Protein AF-A0A8X7XNT3-F1 (afdb_monomer)

Mean predicted aligned error: 9.28 Å

Sequence (161 aa):
MAMAFVAVVLSTADLFRMDLKKTLRLLCQMAMAKHIRALKSIVDDNDESYAVQKAFAQLTEEFFRENTLLLLLNACLLKLTLEVQRDATQVVANLRRQKVQLRLIASEYLQKNTDDLDLLVVGCGNIGMANHYGEMMTACLRHQSAARYVLDLTSTSEEVL

Radius of gyration: 20.7 Å; Cα contacts (8 Å, |Δi|>4): 116; chains: 1; bounding box: 43×35×72 Å

Secondary structure (DSSP, 8-state):
-HHHHHHHHHHHHHHHHHHHHHHHHHHHHHHHHHHHHHHHHHH-TT---HHHHHHHH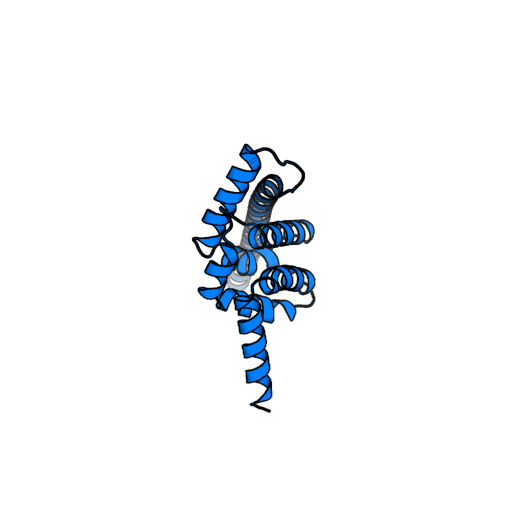HHHHHHTTSSHHHHIIIIIGGGS-HHHHHHHHHHHHHHHH--BTTB-HHHHHHHH-THHHHHHHHHHT-TTTHHHHHHHHHHHTTSHHHHHHHHHHHHHHHTT-

Foldseek 3Di:
DVVVVVVVVVVVVVVVVVVVVVVVLVVVQVVLLVVLVVLLVLLPPPDPDPVSLVVLLVCLVVCLPPCVLVCCLPPPLVSYDPVSNVSSLSSLLSSQVDQRVNDRSNLVSCLVCVVSVVSLVVQCPPPVCVVSSVSNNVSQCVRVSNVVSVVVVVVVVVVVD

Structure (mmCIF, N/CA/C/O backbone):
data_AF-A0A8X7XNT3-F1
#
_entry.id   AF-A0A8X7XNT3-F1
#
loop_
_atom_site.group_PDB
_atom_site.id
_atom_site.type_symbol
_atom_site.label_atom_id
_atom_site.label_alt_id
_atom_site.label_comp_id
_atom_site.label_asym_id
_atom_site.label_entity_id
_atom_site.label_seq_id
_atom_site.pdbx_PDB_ins_code
_atom_site.Cartn_x
_atom_site.Cartn_y
_atom_site.Cartn_z
_atom_site.occupancy
_atom_site.B_iso_or_equiv
_atom_site.auth_seq_id
_atom_site.auth_comp_id
_atom_site.auth_asym_id
_atom_site.auth_atom_id
_atom_site.pdbx_PDB_model_num
ATOM 1 N N . MET A 1 1 ? 18.702 5.149 -53.084 1.00 65.81 1 MET A N 1
ATOM 2 C CA . MET A 1 1 ? 19.601 5.786 -52.092 1.00 65.81 1 MET A CA 1
ATOM 3 C C . MET A 1 1 ? 18.838 6.578 -51.026 1.00 65.81 1 MET A C 1
ATOM 5 O O . MET A 1 1 ? 19.034 6.299 -49.854 1.00 65.81 1 MET A O 1
ATOM 9 N N . ALA A 1 2 ? 17.919 7.482 -51.395 1.00 71.44 2 ALA A N 1
ATOM 10 C CA . ALA A 1 2 ? 17.144 8.287 -50.436 1.00 71.44 2 ALA A CA 1
ATOM 11 C C . ALA A 1 2 ? 16.322 7.466 -49.415 1.00 71.44 2 ALA A C 1
ATOM 13 O O . ALA A 1 2 ? 16.358 7.764 -48.227 1.00 71.44 2 ALA A O 1
ATOM 14 N N . MET A 1 3 ? 15.662 6.383 -49.843 1.00 75.81 3 MET A N 1
ATOM 15 C CA . MET A 1 3 ? 14.882 5.518 -48.937 1.00 75.81 3 MET A CA 1
ATOM 16 C C . MET A 1 3 ? 15.741 4.832 -47.862 1.00 75.81 3 MET A C 1
ATOM 18 O O . MET A 1 3 ? 15.309 4.696 -46.724 1.00 75.81 3 MET A O 1
ATOM 22 N N . ALA A 1 4 ? 16.977 4.448 -48.200 1.00 78.94 4 ALA A N 1
ATOM 23 C CA . ALA A 1 4 ? 17.909 3.849 -47.245 1.00 78.94 4 ALA A CA 1
ATOM 24 C C . ALA A 1 4 ? 18.406 4.882 -46.221 1.00 78.94 4 ALA A C 1
ATOM 26 O O . ALA A 1 4 ? 18.522 4.574 -45.041 1.00 78.94 4 ALA A O 1
ATOM 27 N N . PHE A 1 5 ? 18.633 6.125 -46.654 1.00 79.12 5 PHE A N 1
ATOM 28 C CA . PHE A 1 5 ? 19.018 7.217 -45.761 1.00 79.12 5 PHE A CA 1
ATOM 29 C C . PHE A 1 5 ? 17.898 7.571 -44.771 1.00 79.12 5 PHE A C 1
ATOM 31 O O . PHE A 1 5 ? 18.149 7.674 -43.574 1.00 79.12 5 PHE A O 1
ATOM 38 N N . VAL A 1 6 ? 16.650 7.666 -45.242 1.00 80.00 6 VAL A N 1
ATOM 39 C CA . VAL A 1 6 ? 15.480 7.892 -44.374 1.00 80.00 6 VAL A CA 1
ATOM 40 C C . VAL A 1 6 ? 15.315 6.753 -43.363 1.00 80.00 6 VAL A C 1
ATOM 42 O O . VAL A 1 6 ? 15.100 7.020 -42.184 1.00 80.00 6 VAL A O 1
ATOM 45 N N . ALA A 1 7 ? 15.486 5.496 -43.782 1.00 80.56 7 ALA A N 1
ATOM 46 C CA . ALA A 1 7 ? 15.414 4.347 -42.879 1.00 80.56 7 ALA A CA 1
ATOM 47 C C . ALA A 1 7 ? 16.492 4.386 -41.776 1.00 80.56 7 ALA A C 1
ATOM 49 O O . ALA A 1 7 ? 16.194 4.104 -40.618 1.00 80.56 7 ALA A O 1
ATOM 50 N N . VAL A 1 8 ? 17.724 4.792 -42.104 1.00 81.94 8 VAL A N 1
ATOM 51 C CA . VAL A 1 8 ? 18.813 4.942 -41.122 1.00 81.94 8 VAL A CA 1
ATOM 52 C C . VAL A 1 8 ? 18.536 6.087 -40.141 1.00 81.94 8 VAL A C 1
ATOM 54 O O . VAL A 1 8 ? 18.755 5.936 -38.939 1.00 81.94 8 VAL A O 1
ATOM 57 N N . VAL A 1 9 ? 18.013 7.219 -40.616 1.00 80.00 9 VAL A N 1
ATOM 58 C CA . VAL A 1 9 ? 17.661 8.356 -39.747 1.00 80.00 9 VAL A CA 1
ATOM 59 C C . VAL A 1 9 ? 16.506 8.000 -38.805 1.00 80.00 9 VAL A C 1
ATOM 61 O O . VAL A 1 9 ? 16.576 8.293 -37.615 1.00 80.00 9 VAL A O 1
ATOM 64 N N . LEU A 1 10 ? 15.475 7.306 -39.295 1.00 77.56 10 LEU A N 1
ATOM 65 C CA . LEU A 1 10 ? 14.379 6.827 -38.447 1.00 77.56 10 LEU A CA 1
ATOM 66 C C . LEU A 1 10 ? 14.872 5.802 -37.417 1.00 77.56 10 LEU A C 1
ATOM 68 O O . LEU A 1 10 ? 14.580 5.937 -36.233 1.00 77.56 10 LEU A O 1
ATOM 72 N N . SER A 1 11 ? 15.706 4.843 -37.835 1.00 79.56 11 SER A N 1
ATOM 73 C CA . SER A 1 11 ? 16.258 3.827 -36.933 1.00 79.56 11 SER A CA 1
ATOM 74 C C . SER A 1 11 ? 17.157 4.420 -35.842 1.00 79.56 11 SER A C 1
ATOM 76 O O . SER A 1 11 ? 17.149 3.930 -34.714 1.00 79.56 11 SER A O 1
ATOM 78 N N . THR A 1 12 ? 17.934 5.460 -36.150 1.00 73.00 12 THR A N 1
ATOM 79 C CA . THR A 1 12 ? 18.777 6.144 -35.154 1.00 73.00 12 THR A CA 1
ATOM 80 C C . THR A 1 12 ? 17.944 7.010 -34.205 1.00 73.00 12 THR A C 1
ATOM 82 O O . THR A 1 12 ? 18.210 7.017 -33.002 1.00 73.00 12 THR A O 1
ATOM 85 N N . ALA A 1 13 ? 16.894 7.673 -34.701 1.00 75.00 13 ALA A N 1
ATOM 86 C CA . ALA A 1 13 ? 15.948 8.418 -33.870 1.00 75.00 13 ALA A CA 1
ATOM 87 C C . ALA A 1 13 ? 15.163 7.505 -32.910 1.00 75.00 13 ALA A C 1
ATOM 89 O O . ALA A 1 13 ? 14.998 7.852 -31.738 1.00 75.00 13 ALA A O 1
ATOM 90 N N . ASP A 1 14 ? 14.726 6.328 -33.366 1.00 76.56 14 ASP A N 1
ATOM 91 C CA . ASP A 1 14 ? 14.037 5.343 -32.526 1.00 76.56 14 ASP A CA 1
ATOM 92 C C . ASP A 1 14 ? 14.954 4.779 -31.435 1.00 76.56 14 ASP A C 1
ATOM 94 O O . ASP A 1 14 ? 14.543 4.702 -30.273 1.00 76.56 14 ASP A O 1
ATOM 98 N N . LEU A 1 15 ? 16.213 4.469 -31.766 1.00 74.19 15 LEU A N 1
ATOM 99 C CA . LEU A 1 15 ? 17.210 4.027 -30.787 1.00 74.19 15 LEU A CA 1
ATOM 100 C C . LEU A 1 15 ? 17.438 5.094 -29.703 1.00 74.19 15 LEU A C 1
ATOM 102 O O . LEU A 1 15 ? 17.336 4.804 -28.511 1.00 74.19 15 LEU A O 1
ATOM 106 N N . PHE A 1 16 ? 17.637 6.352 -30.108 1.00 76.69 16 PHE A N 1
ATOM 107 C CA . PHE A 1 16 ? 17.824 7.466 -29.177 1.00 76.69 16 PHE A CA 1
ATOM 108 C C . PHE A 1 16 ? 16.582 7.711 -28.303 1.00 76.69 16 PHE A C 1
ATOM 110 O O . PHE A 1 16 ? 16.685 7.950 -27.098 1.00 76.69 16 PHE A O 1
ATOM 117 N N . ARG A 1 17 ? 15.380 7.597 -28.881 1.00 76.12 17 ARG A N 1
ATOM 118 C CA . ARG A 1 17 ? 14.110 7.708 -28.150 1.00 76.12 17 ARG A CA 1
ATOM 119 C C . ARG A 1 17 ? 13.947 6.590 -27.120 1.00 76.12 17 ARG A C 1
ATOM 121 O O . ARG A 1 17 ? 13.460 6.847 -26.014 1.00 76.12 17 ARG A O 1
ATOM 128 N N . MET A 1 18 ? 14.338 5.361 -27.460 1.00 72.19 18 MET A N 1
ATOM 129 C CA . MET A 1 18 ? 14.329 4.227 -26.534 1.00 72.19 18 MET A CA 1
ATOM 130 C C . MET A 1 18 ? 15.302 4.444 -25.370 1.00 72.19 18 MET A C 1
ATOM 132 O O . MET A 1 18 ? 14.899 4.256 -24.218 1.00 72.19 18 MET A O 1
ATOM 136 N N . ASP A 1 19 ? 16.523 4.910 -25.641 1.00 80.44 19 ASP A N 1
ATOM 137 C CA . ASP A 1 19 ? 17.525 5.201 -24.608 1.00 80.44 19 ASP A CA 1
ATOM 138 C C . ASP A 1 19 ? 17.108 6.349 -23.684 1.00 80.44 19 ASP A C 1
ATOM 140 O O . ASP A 1 19 ? 17.228 6.241 -22.457 1.00 80.44 19 ASP A O 1
ATOM 144 N N . LEU A 1 20 ? 16.517 7.417 -24.227 1.00 78.75 20 LEU A N 1
ATOM 145 C CA . LEU A 1 20 ? 15.990 8.514 -23.417 1.00 78.75 20 LEU A CA 1
ATOM 146 C C . LEU A 1 20 ? 14.846 8.040 -22.510 1.00 78.75 20 LEU A C 1
ATOM 148 O O . LEU A 1 20 ? 14.827 8.338 -21.315 1.00 78.75 20 LEU A O 1
ATOM 152 N N . LYS A 1 21 ? 13.908 7.246 -23.045 1.00 77.56 21 LYS A N 1
ATOM 153 C CA . LYS A 1 21 ? 12.789 6.686 -22.270 1.00 77.56 21 LYS A CA 1
ATOM 154 C C . LYS A 1 21 ? 13.275 5.740 -21.172 1.00 77.56 21 LYS A C 1
ATOM 156 O O . LYS A 1 21 ? 12.708 5.732 -20.078 1.00 77.56 21 LYS A O 1
ATOM 161 N N . LYS A 1 22 ? 14.318 4.952 -21.446 1.00 80.38 22 LYS A N 1
ATOM 162 C CA . LYS A 1 22 ? 14.957 4.067 -20.465 1.00 80.38 22 LYS A CA 1
ATOM 163 C C . LYS A 1 22 ? 15.629 4.875 -19.354 1.00 80.38 22 LYS A C 1
ATOM 165 O O . LYS A 1 22 ? 15.405 4.585 -18.182 1.00 80.38 22 LYS A O 1
ATOM 170 N N . THR A 1 23 ? 16.364 5.923 -19.713 1.00 77.75 23 THR A N 1
ATOM 171 C CA . THR A 1 23 ? 17.035 6.824 -18.764 1.00 77.75 23 THR A CA 1
ATOM 172 C C . THR A 1 23 ? 16.027 7.552 -17.875 1.00 77.75 23 THR A C 1
ATOM 174 O O . THR A 1 23 ? 16.154 7.536 -16.652 1.00 77.75 23 THR A O 1
ATOM 177 N N . LEU A 1 24 ? 14.961 8.105 -18.462 1.00 76.69 24 LEU A N 1
ATOM 178 C CA . LEU A 1 24 ? 13.884 8.756 -17.716 1.00 76.69 24 LEU A CA 1
ATOM 179 C C . LEU A 1 24 ? 13.194 7.781 -16.748 1.00 76.69 24 LEU A C 1
ATOM 181 O O . LEU A 1 24 ? 12.919 8.129 -15.602 1.00 76.69 24 LEU A O 1
ATOM 185 N N . ARG A 1 25 ? 12.963 6.534 -17.181 1.00 77.25 25 ARG A N 1
ATOM 186 C CA . ARG A 1 25 ? 12.383 5.486 -16.331 1.00 77.25 25 ARG A CA 1
ATOM 187 C C . ARG A 1 25 ? 13.273 5.176 -15.124 1.00 77.25 25 ARG A C 1
ATOM 189 O O . ARG A 1 25 ? 12.748 5.077 -14.019 1.00 77.25 25 ARG A O 1
ATOM 196 N N . LEU A 1 26 ? 14.586 5.053 -15.323 1.00 78.50 26 LEU A N 1
ATOM 197 C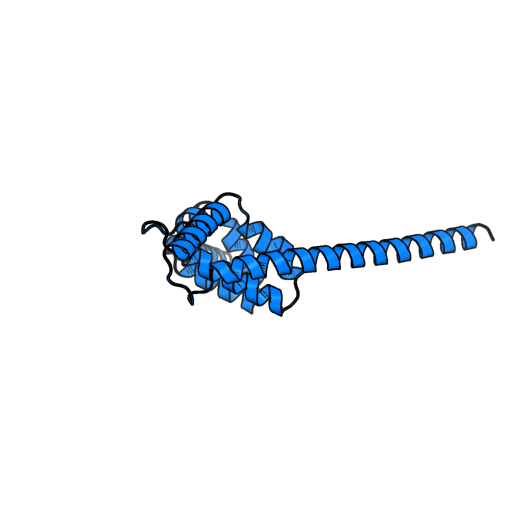 CA . LEU A 1 26 ? 15.548 4.809 -14.241 1.00 78.50 26 LEU A CA 1
ATOM 198 C C . LEU A 1 26 ? 15.572 5.968 -13.234 1.00 78.50 26 LEU A C 1
ATOM 200 O O . LEU A 1 26 ? 15.510 5.736 -12.029 1.00 78.50 26 LEU A O 1
ATOM 204 N N . LEU A 1 27 ? 15.572 7.216 -13.712 1.00 78.69 27 LEU A N 1
ATOM 205 C CA . LEU A 1 27 ? 15.513 8.398 -12.845 1.00 78.69 27 LEU A CA 1
ATOM 206 C C . LEU A 1 27 ? 14.233 8.425 -11.998 1.00 78.69 27 LEU A C 1
ATOM 208 O O . LEU A 1 27 ? 14.300 8.647 -10.788 1.00 78.69 27 LEU A O 1
ATOM 212 N N . CYS A 1 28 ? 13.075 8.135 -12.601 1.00 75.19 28 CYS A N 1
ATOM 213 C CA . CYS A 1 28 ? 11.818 8.020 -11.861 1.00 75.19 28 CYS A CA 1
ATOM 214 C C . CYS A 1 28 ? 11.877 6.918 -10.795 1.00 75.19 28 CYS A C 1
ATOM 216 O O . CYS A 1 28 ? 11.442 7.145 -9.669 1.00 75.19 28 CYS A O 1
ATOM 218 N N . GLN A 1 29 ? 12.438 5.747 -11.109 1.00 78.44 29 GLN A N 1
ATOM 219 C CA . GLN A 1 29 ? 12.593 4.658 -10.137 1.00 78.44 29 GLN A CA 1
ATOM 220 C C . GLN A 1 29 ? 13.460 5.073 -8.944 1.00 78.44 29 GLN A C 1
ATOM 222 O O . GLN A 1 29 ? 13.095 4.802 -7.802 1.00 78.44 29 GLN A O 1
ATOM 227 N N . MET A 1 30 ? 14.575 5.769 -9.187 1.00 80.12 30 MET A N 1
ATOM 228 C CA . MET A 1 30 ? 15.453 6.265 -8.123 1.00 80.12 30 MET A CA 1
ATOM 229 C C . MET A 1 30 ? 14.752 7.296 -7.235 1.00 80.12 30 MET A C 1
ATOM 231 O O . MET A 1 30 ? 14.851 7.223 -6.008 1.00 80.12 30 MET A O 1
ATOM 235 N N . ALA A 1 31 ? 14.018 8.234 -7.841 1.00 80.31 31 ALA A N 1
ATOM 236 C CA . ALA A 1 31 ? 13.236 9.215 -7.099 1.00 80.31 31 ALA A CA 1
ATOM 237 C C . ALA A 1 31 ? 12.182 8.523 -6.223 1.00 80.31 31 ALA A C 1
ATOM 239 O O . ALA A 1 31 ? 12.096 8.807 -5.032 1.00 80.31 31 ALA A O 1
ATOM 240 N N . MET A 1 32 ? 11.432 7.565 -6.771 1.00 80.31 32 MET A N 1
ATOM 241 C CA . MET A 1 32 ? 10.441 6.795 -6.013 1.00 80.31 32 MET A CA 1
ATOM 242 C C . MET A 1 32 ? 11.079 6.000 -4.869 1.00 80.31 32 MET A C 1
ATOM 244 O O . MET A 1 32 ? 10.592 6.053 -3.743 1.00 80.31 32 MET A O 1
ATOM 248 N N . ALA A 1 33 ? 12.207 5.331 -5.118 1.00 84.31 33 ALA A N 1
ATOM 249 C CA . ALA A 1 33 ? 12.935 4.585 -4.094 1.00 84.31 33 ALA A CA 1
ATOM 250 C C . ALA A 1 33 ? 13.374 5.478 -2.925 1.00 84.31 33 ALA A C 1
ATOM 252 O O . ALA A 1 33 ? 13.266 5.078 -1.767 1.00 84.31 33 ALA A O 1
ATOM 253 N N . LYS A 1 34 ? 13.823 6.706 -3.210 1.00 85.12 34 LYS A N 1
ATOM 254 C CA . LYS A 1 34 ? 14.183 7.681 -2.174 1.00 85.12 34 LYS A CA 1
ATOM 255 C C . LYS A 1 34 ? 12.981 8.047 -1.301 1.00 85.12 34 LYS A C 1
ATOM 257 O O . LYS A 1 34 ? 13.112 8.045 -0.080 1.00 85.12 34 LYS A O 1
ATOM 262 N N . HIS A 1 35 ? 11.826 8.323 -1.908 1.00 84.81 35 HIS A N 1
ATOM 263 C CA . HIS A 1 35 ? 10.608 8.640 -1.158 1.00 84.81 35 HIS A CA 1
ATOM 264 C C . HIS A 1 35 ? 10.132 7.446 -0.326 1.00 84.81 35 HIS A C 1
ATOM 266 O O . HIS A 1 35 ? 9.847 7.610 0.852 1.00 84.81 35 HIS A O 1
ATOM 272 N N . ILE A 1 36 ? 10.128 6.235 -0.890 1.00 86.81 36 ILE A N 1
ATOM 273 C CA . ILE A 1 36 ? 9.716 5.018 -0.174 1.00 86.81 36 ILE A CA 1
ATOM 274 C C . ILE A 1 36 ? 10.614 4.755 1.037 1.00 86.81 36 ILE A C 1
ATOM 276 O O . ILE A 1 36 ? 10.105 4.444 2.108 1.00 86.81 36 ILE A O 1
ATOM 280 N N . ARG A 1 37 ? 11.935 4.939 0.917 1.00 87.50 37 ARG A N 1
ATOM 281 C CA . ARG A 1 37 ? 12.848 4.815 2.066 1.00 87.50 37 ARG A CA 1
ATOM 282 C C . ARG A 1 37 ? 12.592 5.876 3.134 1.00 87.50 37 ARG A C 1
ATOM 284 O O . ARG A 1 37 ? 12.647 5.558 4.317 1.00 87.50 37 ARG A O 1
ATOM 291 N N . ALA A 1 38 ? 12.292 7.111 2.732 1.00 86.12 38 ALA A N 1
ATOM 292 C CA . ALA A 1 38 ? 11.926 8.167 3.672 1.00 86.12 38 ALA A CA 1
ATOM 293 C C . ALA A 1 38 ? 10.626 7.820 4.418 1.00 86.12 38 ALA A C 1
ATOM 295 O O . ALA A 1 38 ? 10.584 7.904 5.641 1.00 86.12 38 ALA A O 1
ATOM 296 N N . LEU A 1 39 ? 9.604 7.338 3.705 1.00 87.31 39 LEU A N 1
ATOM 297 C CA . LEU A 1 39 ? 8.367 6.847 4.317 1.00 87.31 39 LEU A CA 1
ATOM 298 C C . LEU A 1 39 ? 8.643 5.684 5.269 1.00 87.31 39 LEU A C 1
ATOM 300 O O . LEU A 1 39 ? 8.186 5.705 6.404 1.00 87.31 39 LEU A O 1
ATOM 304 N N . LYS A 1 40 ? 9.456 4.711 4.849 1.00 87.62 40 LYS A N 1
ATOM 305 C CA . LYS A 1 40 ? 9.849 3.575 5.685 1.00 87.62 40 LYS A CA 1
ATOM 306 C C . LYS A 1 40 ? 10.481 4.027 6.997 1.00 87.62 40 LYS A C 1
ATOM 308 O O . LYS A 1 40 ? 10.135 3.472 8.024 1.00 87.62 40 LYS A O 1
ATOM 313 N N . SER A 1 41 ? 11.333 5.053 6.980 1.00 86.69 41 SER A N 1
ATOM 314 C CA . SER A 1 41 ? 11.968 5.565 8.203 1.00 86.69 41 SER A CA 1
ATOM 315 C C . SER A 1 41 ? 10.988 6.168 9.217 1.00 86.69 41 SER A C 1
ATOM 317 O O . SER A 1 41 ? 11.264 6.137 10.407 1.00 86.69 41 SER A O 1
ATOM 319 N N . ILE A 1 42 ? 9.844 6.689 8.759 1.00 84.31 42 ILE A N 1
ATOM 320 C CA . ILE A 1 42 ? 8.780 7.233 9.624 1.00 84.31 42 ILE A CA 1
ATOM 321 C C . ILE A 1 42 ? 7.907 6.107 10.193 1.00 84.31 42 ILE A C 1
ATOM 323 O O . ILE A 1 42 ? 7.332 6.237 11.267 1.00 84.31 42 ILE A O 1
ATOM 327 N N . VAL A 1 43 ? 7.775 5.025 9.428 1.00 81.81 43 VAL A N 1
ATOM 328 C CA . VAL A 1 43 ? 6.846 3.914 9.662 1.00 81.81 43 VAL A CA 1
ATOM 329 C C . VAL A 1 43 ? 7.530 2.730 10.369 1.00 81.81 43 VAL A C 1
ATOM 331 O O . VAL A 1 43 ? 6.889 1.715 10.645 1.00 81.81 43 VAL A O 1
ATOM 334 N N . ASP A 1 44 ? 8.836 2.821 10.619 1.00 78.12 44 ASP A N 1
ATOM 335 C CA . ASP A 1 44 ? 9.600 1.781 11.301 1.00 78.12 44 ASP A CA 1
ATOM 336 C C . ASP A 1 44 ? 9.317 1.838 12.809 1.00 78.12 44 ASP A C 1
ATOM 338 O O . ASP A 1 44 ? 9.533 2.865 13.449 1.00 78.12 44 ASP A O 1
ATOM 342 N N . ASP A 1 45 ? 8.860 0.724 13.382 1.00 64.56 45 ASP A N 1
ATOM 343 C CA . ASP A 1 45 ? 8.404 0.613 14.783 1.00 64.56 45 ASP A CA 1
ATOM 344 C C . ASP A 1 45 ? 9.547 0.726 15.820 1.00 64.56 45 ASP A C 1
ATOM 346 O O . ASP A 1 45 ? 9.351 0.491 17.009 1.00 64.56 45 ASP A O 1
ATOM 350 N N . ASN A 1 46 ? 10.766 1.066 15.395 1.00 68.00 46 ASN A N 1
ATOM 351 C CA . ASN A 1 46 ? 11.938 1.129 16.270 1.00 68.00 46 ASN A CA 1
ATOM 352 C C . ASN A 1 46 ? 12.024 2.429 17.094 1.00 68.00 46 ASN A C 1
ATOM 354 O O . ASN A 1 46 ? 12.807 2.489 18.042 1.00 68.00 46 ASN A O 1
ATOM 358 N N . ASP A 1 47 ? 11.248 3.462 16.749 1.00 70.38 47 ASP A N 1
ATOM 359 C CA . ASP A 1 47 ? 11.239 4.755 17.441 1.00 70.38 47 ASP A CA 1
ATOM 360 C C . ASP A 1 47 ? 9.830 5.092 17.955 1.00 70.38 47 ASP A C 1
ATOM 362 O O . ASP A 1 47 ? 8.967 5.578 17.225 1.00 70.38 47 ASP A O 1
ATOM 366 N N . GLU A 1 48 ? 9.601 4.850 19.249 1.00 71.50 48 GLU A N 1
ATOM 367 C CA . GLU A 1 48 ? 8.331 5.162 19.919 1.00 71.50 48 GLU A CA 1
ATOM 368 C C . GLU A 1 48 ? 8.231 6.615 20.413 1.00 71.50 48 GLU A C 1
ATOM 370 O O . GLU A 1 48 ? 7.367 6.951 21.230 1.00 71.50 48 GLU A O 1
ATOM 375 N N . SER A 1 49 ? 9.100 7.518 19.951 1.00 82.12 49 SER A N 1
ATOM 376 C CA . SER A 1 49 ? 8.991 8.920 20.336 1.00 82.12 49 SER A CA 1
ATOM 377 C C . SER A 1 49 ? 7.663 9.528 19.873 1.00 82.12 49 SER A C 1
ATOM 379 O O . SER A 1 49 ? 7.144 9.265 18.784 1.00 82.12 49 SER A O 1
ATOM 381 N N . TYR A 1 50 ? 7.119 10.427 20.695 1.00 80.25 50 TYR A N 1
ATOM 382 C CA . TYR A 1 50 ? 5.876 11.143 20.390 1.00 80.25 50 TYR A CA 1
ATOM 383 C C . TYR A 1 50 ? 5.922 11.868 19.031 1.00 80.25 50 TYR A C 1
ATOM 385 O O . TYR A 1 50 ? 4.916 11.947 18.326 1.00 80.25 50 TYR A O 1
ATOM 393 N N . ALA A 1 51 ? 7.092 12.389 18.644 1.00 82.94 51 ALA A N 1
ATOM 394 C CA . ALA A 1 51 ? 7.280 13.067 17.366 1.00 82.94 51 ALA A CA 1
ATOM 395 C C . ALA A 1 51 ? 7.100 12.113 16.174 1.00 82.94 51 ALA A C 1
ATOM 397 O O . ALA A 1 51 ? 6.409 12.471 15.218 1.00 82.94 51 ALA A O 1
ATOM 398 N N . VAL A 1 52 ? 7.660 10.901 16.253 1.00 82.75 52 VAL A N 1
ATOM 399 C CA . VAL A 1 52 ? 7.526 9.873 15.211 1.00 82.75 52 VAL A CA 1
ATOM 400 C C . VAL A 1 52 ? 6.095 9.354 15.145 1.00 82.75 52 VAL A C 1
ATOM 402 O O . VAL A 1 52 ? 5.516 9.325 14.062 1.00 82.75 52 VAL A O 1
ATOM 405 N N . GLN A 1 53 ? 5.457 9.073 16.285 1.00 84.25 53 GLN A N 1
ATOM 406 C CA . GLN A 1 53 ? 4.052 8.647 16.308 1.00 84.25 53 GLN A CA 1
ATOM 407 C C . GLN A 1 53 ? 3.112 9.697 15.697 1.00 84.25 53 GLN A C 1
ATOM 409 O O . GLN A 1 53 ? 2.201 9.357 14.936 1.00 84.25 53 GLN A O 1
ATOM 414 N N . LYS A 1 54 ? 3.352 10.985 15.979 1.00 86.44 54 LYS A N 1
ATOM 415 C CA . LYS A 1 54 ? 2.603 12.089 15.366 1.00 86.44 54 LYS A CA 1
ATOM 416 C C . LYS A 1 54 ? 2.847 12.167 13.858 1.00 86.44 54 LYS A C 1
ATOM 418 O O . LYS A 1 54 ? 1.885 12.312 13.108 1.00 86.44 54 LYS A O 1
ATOM 423 N N . ALA A 1 55 ? 4.098 12.054 13.412 1.00 87.75 55 ALA A N 1
ATOM 424 C CA . ALA A 1 55 ? 4.440 12.065 11.991 1.00 87.75 55 ALA A CA 1
ATOM 425 C C . ALA A 1 55 ? 3.816 10.876 11.246 1.00 87.75 55 ALA A C 1
ATOM 427 O O . ALA A 1 55 ? 3.262 11.058 10.166 1.00 87.75 55 ALA A O 1
ATOM 428 N N . PHE A 1 56 ? 3.834 9.681 11.842 1.00 88.50 56 PHE A N 1
ATOM 429 C CA . PHE A 1 56 ? 3.208 8.488 11.282 1.00 88.50 56 PHE A CA 1
ATOM 430 C C . PHE A 1 56 ? 1.688 8.661 11.177 1.00 88.50 56 PHE A C 1
ATOM 432 O O . PHE A 1 56 ? 1.107 8.380 10.134 1.00 88.50 56 PHE A O 1
ATOM 439 N N . ALA A 1 57 ? 1.042 9.213 12.212 1.00 87.50 57 ALA A N 1
ATOM 440 C CA . ALA A 1 57 ? -0.395 9.494 12.189 1.00 87.50 57 ALA A CA 1
ATOM 441 C C . ALA A 1 57 ? -0.785 10.497 11.091 1.00 87.50 57 ALA A C 1
ATOM 443 O O . ALA A 1 57 ? -1.725 10.243 10.337 1.00 87.50 57 ALA A O 1
ATOM 444 N N . GLN A 1 58 ? -0.035 11.597 10.961 1.00 89.31 58 GLN A N 1
ATOM 445 C CA . GLN A 1 58 ? -0.231 12.571 9.882 1.00 89.31 58 GLN A CA 1
ATOM 446 C C . GLN A 1 58 ? -0.005 11.936 8.511 1.00 89.31 58 GLN A C 1
ATOM 448 O O . GLN A 1 58 ? -0.799 12.138 7.598 1.00 89.31 58 GLN A O 1
ATOM 453 N N . LEU A 1 59 ? 1.048 11.129 8.373 1.00 88.31 59 LEU A N 1
ATOM 454 C CA . LEU A 1 59 ? 1.332 10.417 7.137 1.00 88.31 59 LEU A CA 1
ATOM 455 C C . LEU A 1 59 ? 0.177 9.488 6.752 1.00 88.31 59 LEU A C 1
ATOM 457 O O . LEU A 1 59 ? -0.226 9.489 5.595 1.00 88.31 59 LEU A O 1
ATOM 461 N N . THR A 1 60 ? -0.385 8.738 7.700 1.00 88.50 60 THR A N 1
ATOM 462 C CA . THR A 1 60 ? -1.566 7.900 7.461 1.00 88.50 60 THR A CA 1
ATOM 463 C C . THR A 1 60 ? -2.753 8.734 6.995 1.00 88.50 60 THR A C 1
ATOM 465 O O . THR A 1 60 ? -3.360 8.403 5.980 1.00 88.50 60 THR A O 1
ATOM 468 N N . GLU A 1 61 ? -3.070 9.838 7.671 1.00 87.75 61 GLU A N 1
ATOM 469 C CA . GLU A 1 61 ? -4.168 10.717 7.253 1.00 87.75 61 GLU A CA 1
ATOM 470 C C . GLU A 1 61 ? -4.003 11.233 5.819 1.00 87.75 61 GLU A C 1
ATOM 472 O O . GLU A 1 61 ? -4.952 11.158 5.041 1.00 87.75 61 GLU A O 1
ATOM 477 N N . GLU A 1 62 ? -2.816 11.721 5.452 1.00 86.12 62 GLU A N 1
ATOM 478 C CA . GLU A 1 62 ? -2.535 12.206 4.094 1.00 86.12 62 GLU A CA 1
ATOM 479 C C . GLU A 1 62 ? -2.575 11.074 3.062 1.00 86.12 62 GLU A C 1
ATOM 481 O O . GLU A 1 62 ? -3.152 11.207 1.983 1.00 86.12 62 GLU A O 1
ATOM 486 N N . PHE A 1 63 ? -2.002 9.921 3.403 1.00 84.56 63 PHE A N 1
ATOM 487 C CA . PHE A 1 63 ? -1.881 8.790 2.491 1.00 84.56 63 PHE A CA 1
ATOM 488 C C . PHE A 1 63 ? -3.240 8.211 2.079 1.00 84.56 63 PHE A C 1
ATOM 490 O O . PHE A 1 63 ? -3.415 7.797 0.931 1.00 84.56 63 PHE A O 1
ATOM 497 N N . PHE A 1 64 ? -4.214 8.221 2.992 1.00 83.12 64 PHE A N 1
ATOM 498 C CA . PHE A 1 64 ? -5.583 7.773 2.733 1.00 83.12 64 PHE A CA 1
ATOM 499 C C . PHE A 1 64 ? -6.518 8.895 2.235 1.00 83.12 64 PHE A C 1
ATOM 501 O O . PHE A 1 64 ? -7.689 8.625 1.981 1.00 83.12 64 PHE A O 1
ATOM 508 N N . ARG A 1 65 ? -6.054 10.144 2.075 1.00 80.81 65 ARG A N 1
ATOM 509 C CA . ARG A 1 65 ? -6.912 11.259 1.625 1.00 80.81 65 ARG A CA 1
ATOM 510 C C . ARG A 1 65 ? -7.049 11.367 0.101 1.00 80.81 65 ARG A C 1
ATOM 512 O O . ARG A 1 65 ? -8.117 11.747 -0.366 1.00 80.81 65 ARG A O 1
ATOM 519 N N . GLU A 1 66 ? -6.008 11.038 -0.668 1.00 67.44 66 GLU A N 1
ATOM 520 C CA . GLU A 1 66 ? -5.915 11.387 -2.105 1.00 67.44 66 GLU A CA 1
ATOM 521 C C . GLU A 1 66 ? -5.823 10.186 -3.075 1.00 67.44 66 GLU A C 1
ATOM 523 O O . GLU A 1 66 ? -5.254 10.300 -4.159 1.00 67.44 66 GLU A O 1
ATOM 528 N N . ASN A 1 67 ? -6.341 9.004 -2.723 1.00 69.62 67 ASN A N 1
ATOM 529 C CA . ASN A 1 67 ? -6.179 7.766 -3.521 1.00 69.62 67 ASN A CA 1
ATOM 530 C C . ASN A 1 67 ? -4.707 7.423 -3.854 1.00 69.62 67 ASN A C 1
ATOM 532 O O . ASN A 1 67 ? -4.406 6.652 -4.773 1.00 69.62 67 ASN A O 1
ATOM 536 N N . THR A 1 68 ? -3.765 7.959 -3.072 1.00 71.56 68 THR A N 1
ATOM 537 C CA . THR A 1 68 ? -2.317 7.753 -3.214 1.00 71.56 68 THR A CA 1
ATOM 538 C C . THR A 1 68 ? -1.950 6.271 -3.149 1.00 71.56 68 THR A C 1
ATOM 540 O O . THR A 1 68 ? -1.026 5.820 -3.828 1.00 71.56 68 THR A O 1
ATOM 543 N N . LEU A 1 69 ? -2.721 5.491 -2.388 1.00 69.25 69 LEU A N 1
ATOM 544 C CA . LEU A 1 69 ? -2.622 4.037 -2.304 1.00 69.25 69 LEU A CA 1
ATOM 545 C C . LEU A 1 69 ? -2.769 3.342 -3.644 1.00 69.25 69 LEU A C 1
ATOM 547 O O . LEU A 1 69 ? -1.888 2.572 -4.025 1.00 69.25 69 LEU A O 1
ATOM 551 N N . LEU A 1 70 ? -3.852 3.626 -4.361 1.00 68.19 70 LEU A N 1
ATOM 552 C CA . LEU A 1 70 ? -4.126 3.021 -5.656 1.00 68.19 70 LEU A CA 1
ATOM 553 C C . LEU A 1 70 ? -2.994 3.342 -6.647 1.00 68.19 70 LEU A C 1
ATOM 555 O O . LEU A 1 70 ? -2.507 2.464 -7.357 1.00 68.19 70 LEU A O 1
ATOM 559 N N . LEU A 1 71 ? -2.504 4.585 -6.644 1.00 70.56 71 LEU A N 1
ATOM 560 C CA . LEU A 1 71 ? -1.371 5.025 -7.468 1.00 70.56 71 LEU A CA 1
ATOM 561 C C . LEU A 1 71 ? -0.067 4.286 -7.134 1.00 70.56 71 LEU A C 1
ATOM 563 O O . LEU A 1 71 ? 0.659 3.864 -8.044 1.00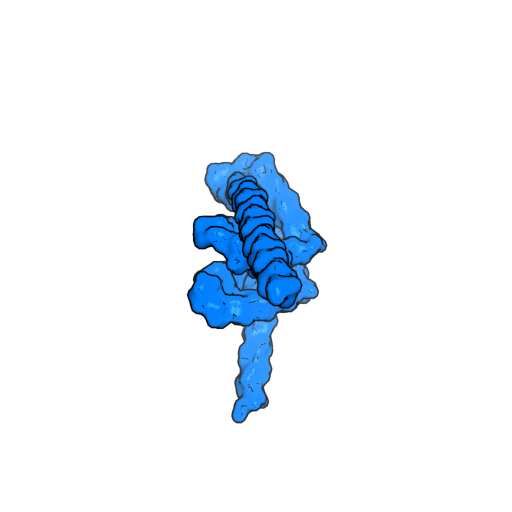 70.56 71 LEU A O 1
ATOM 567 N N . LEU A 1 72 ? 0.231 4.096 -5.847 1.00 72.12 72 LEU A N 1
ATOM 568 C CA . LEU A 1 72 ? 1.413 3.360 -5.404 1.00 72.12 72 LEU A CA 1
ATOM 569 C C . LEU A 1 72 ? 1.315 1.871 -5.791 1.00 72.12 72 LEU A C 1
ATOM 571 O O . LEU A 1 72 ? 2.268 1.310 -6.342 1.00 72.12 72 LEU A O 1
ATOM 575 N N . LEU A 1 73 ? 0.147 1.262 -5.560 1.00 68.88 73 LEU A N 1
ATOM 576 C CA . LEU A 1 73 ? -0.142 -0.151 -5.819 1.00 68.88 73 LEU A CA 1
ATOM 577 C C . LEU A 1 73 ? -0.130 -0.504 -7.310 1.00 68.88 73 LEU A C 1
ATOM 579 O O . LEU A 1 73 ? 0.413 -1.539 -7.700 1.00 68.88 73 LEU A O 1
ATOM 583 N N . ASN A 1 74 ? -0.734 0.347 -8.140 1.00 66.50 74 ASN A N 1
ATOM 584 C CA . ASN A 1 74 ? -0.969 0.068 -9.554 1.00 66.50 74 ASN A CA 1
ATOM 585 C C . ASN A 1 74 ? 0.194 0.539 -10.438 1.00 66.50 74 ASN A C 1
ATOM 587 O O . ASN A 1 74 ? 0.746 -0.206 -11.247 1.00 66.50 74 ASN A O 1
ATOM 591 N N . ALA A 1 75 ? 0.602 1.803 -10.288 1.00 66.94 75 ALA A N 1
ATOM 592 C CA . ALA A 1 75 ? 1.509 2.435 -11.243 1.00 66.94 75 ALA A CA 1
ATOM 593 C C . ALA A 1 75 ? 2.987 2.303 -10.863 1.00 66.94 75 ALA A C 1
ATOM 595 O O . ALA A 1 75 ? 3.843 2.341 -11.761 1.00 66.94 75 ALA A O 1
ATOM 596 N N . CYS A 1 76 ? 3.279 2.194 -9.563 1.00 71.25 76 CYS A N 1
ATOM 597 C CA . CYS A 1 76 ? 4.639 2.269 -9.040 1.00 71.25 76 CYS A CA 1
ATOM 598 C C . CYS A 1 76 ? 5.234 0.884 -8.787 1.00 71.25 76 CYS A C 1
ATOM 600 O O . CYS A 1 76 ? 6.296 0.606 -9.337 1.00 71.25 76 CYS A O 1
ATOM 602 N N . LEU A 1 77 ? 4.555 -0.005 -8.049 1.00 77.00 77 LEU A N 1
ATOM 603 C CA . LEU A 1 77 ? 5.102 -1.316 -7.654 1.00 77.00 77 LEU A CA 1
ATOM 604 C C . LEU A 1 77 ? 5.705 -2.116 -8.816 1.00 77.00 77 LEU A C 1
ATOM 606 O O . LEU A 1 77 ? 6.867 -2.506 -8.744 1.00 77.00 77 LEU A O 1
ATOM 610 N N . LEU A 1 78 ? 4.982 -2.280 -9.925 1.00 75.25 78 LEU A N 1
ATOM 611 C CA . LEU A 1 78 ? 5.443 -3.057 -11.089 1.00 75.25 78 LEU A CA 1
ATOM 612 C C . LEU A 1 78 ? 6.702 -2.497 -11.767 1.00 75.25 78 LEU A C 1
ATOM 614 O O . LEU A 1 78 ? 7.356 -3.190 -12.543 1.00 75.25 78 LEU A O 1
ATOM 618 N N . LYS A 1 79 ? 7.029 -1.229 -11.514 1.00 76.06 79 LYS A N 1
ATOM 619 C CA . LYS A 1 79 ? 8.173 -0.545 -12.120 1.00 76.06 79 LYS A CA 1
ATOM 620 C C . LYS A 1 79 ? 9.359 -0.451 -11.171 1.00 76.06 79 LYS A C 1
ATOM 622 O O . LYS A 1 79 ? 10.378 0.072 -11.598 1.00 76.06 79 LYS A O 1
ATOM 627 N N . LEU A 1 80 ? 9.251 -0.879 -9.919 1.00 81.00 80 LEU A N 1
ATOM 628 C CA . LEU A 1 80 ? 10.314 -0.738 -8.923 1.00 81.00 80 LEU A CA 1
ATOM 629 C C . LEU A 1 80 ? 11.223 -1.973 -8.892 1.00 81.00 80 LEU A C 1
ATOM 631 O O . LEU A 1 80 ? 10.885 -3.027 -9.423 1.00 81.00 80 LEU A O 1
ATOM 635 N N . THR A 1 81 ? 12.404 -1.832 -8.292 1.00 84.62 81 THR A N 1
ATOM 636 C CA . THR A 1 81 ? 13.283 -2.976 -8.013 1.00 84.62 81 THR A CA 1
ATOM 637 C C . THR A 1 81 ? 12.710 -3.810 -6.864 1.00 84.62 81 THR A C 1
ATOM 639 O O . THR A 1 81 ? 11.977 -3.280 -6.031 1.00 84.62 81 THR A O 1
ATOM 642 N N . LEU A 1 82 ? 13.080 -5.092 -6.781 1.00 84.81 82 LEU A N 1
ATOM 643 C CA . LEU A 1 82 ? 12.571 -6.029 -5.763 1.00 84.81 82 LEU A CA 1
ATOM 644 C C . LEU A 1 82 ? 12.703 -5.493 -4.326 1.00 84.81 82 LEU A C 1
ATOM 646 O O . LEU A 1 82 ? 11.774 -5.577 -3.527 1.00 84.81 82 LEU A O 1
ATOM 650 N N . GLU A 1 83 ? 13.846 -4.887 -4.001 1.00 85.75 83 GLU A N 1
ATOM 651 C CA . GLU A 1 83 ? 14.087 -4.296 -2.679 1.00 85.75 83 GLU A CA 1
ATOM 652 C C . GLU A 1 83 ? 13.091 -3.168 -2.370 1.00 85.75 83 GLU A C 1
ATOM 654 O O . GLU A 1 83 ? 12.507 -3.111 -1.289 1.00 85.75 83 GLU A O 1
ATOM 659 N N . VAL A 1 84 ? 12.848 -2.298 -3.350 1.00 86.00 84 VAL A N 1
ATOM 660 C CA . VAL A 1 84 ? 11.968 -1.139 -3.190 1.00 86.00 84 VAL A CA 1
ATOM 661 C C . VAL A 1 84 ? 10.496 -1.562 -3.197 1.00 86.00 84 VAL A C 1
ATOM 663 O O . VAL A 1 84 ? 9.687 -0.951 -2.504 1.00 86.00 84 VAL A O 1
ATOM 666 N N . GLN A 1 85 ? 10.139 -2.630 -3.916 1.00 87.94 85 GLN A N 1
ATOM 667 C CA . GLN A 1 85 ? 8.808 -3.241 -3.850 1.00 87.94 85 GLN A CA 1
ATOM 668 C C . GLN A 1 85 ? 8.508 -3.777 -2.450 1.00 87.94 85 GLN A C 1
ATOM 670 O O . GLN A 1 85 ? 7.425 -3.527 -1.919 1.00 87.94 85 GLN A O 1
ATOM 675 N N . ARG A 1 86 ? 9.471 -4.465 -1.826 1.00 88.25 86 ARG A N 1
ATOM 676 C CA . ARG A 1 86 ? 9.344 -4.945 -0.445 1.00 88.25 86 ARG A CA 1
ATOM 677 C C . ARG A 1 86 ? 9.177 -3.783 0.531 1.00 88.25 86 ARG A C 1
ATOM 679 O O . ARG A 1 86 ? 8.269 -3.808 1.353 1.00 88.25 86 ARG A O 1
ATOM 686 N N . ASP A 1 87 ? 10.007 -2.750 0.411 1.00 88.50 87 ASP A N 1
ATOM 687 C CA . ASP A 1 87 ? 9.916 -1.578 1.284 1.00 88.50 87 ASP A CA 1
ATOM 688 C C . ASP A 1 87 ? 8.570 -0.848 1.117 1.00 88.50 87 ASP A C 1
ATOM 690 O O . ASP A 1 87 ? 7.936 -0.493 2.108 1.00 88.50 87 ASP A O 1
ATOM 694 N N . ALA A 1 88 ? 8.080 -0.693 -0.118 1.00 87.38 88 ALA A N 1
ATOM 695 C CA . ALA A 1 88 ? 6.759 -0.122 -0.389 1.00 87.38 88 ALA A CA 1
ATOM 696 C C . ALA A 1 88 ? 5.627 -0.975 0.201 1.00 87.38 88 ALA A C 1
ATOM 698 O O . ALA A 1 88 ? 4.703 -0.441 0.811 1.00 87.38 88 ALA A O 1
ATOM 699 N N . THR A 1 89 ? 5.721 -2.297 0.049 1.00 88.81 89 THR A N 1
ATOM 700 C CA . THR A 1 89 ? 4.760 -3.260 0.606 1.00 88.81 89 THR A CA 1
ATOM 701 C C . THR A 1 89 ? 4.674 -3.127 2.122 1.00 88.81 89 THR A C 1
ATOM 703 O O . THR A 1 89 ? 3.579 -3.029 2.673 1.00 88.81 89 THR A O 1
ATOM 706 N N . GLN A 1 90 ? 5.826 -3.049 2.791 1.00 88.31 90 GLN A N 1
ATOM 707 C CA . GLN A 1 90 ? 5.906 -2.884 4.238 1.00 88.31 90 GLN A CA 1
ATOM 708 C C . GLN A 1 90 ? 5.301 -1.548 4.689 1.00 88.31 90 GLN A C 1
ATOM 710 O O . GLN A 1 90 ? 4.481 -1.531 5.605 1.00 88.31 90 GLN A O 1
ATOM 715 N N . VAL A 1 91 ? 5.642 -0.443 4.014 1.00 88.81 91 VAL A N 1
ATOM 716 C CA . VAL A 1 91 ? 5.069 0.885 4.291 1.00 88.81 91 VAL A CA 1
ATOM 717 C C . VAL A 1 91 ? 3.544 0.852 4.180 1.00 88.81 91 VAL A C 1
ATOM 719 O O . VAL A 1 91 ? 2.854 1.253 5.115 1.00 88.81 91 VAL A O 1
ATOM 722 N N . VAL A 1 92 ? 3.002 0.313 3.081 1.00 87.44 92 VAL A N 1
ATOM 723 C CA . VAL A 1 92 ? 1.549 0.186 2.882 1.00 87.44 92 VAL A CA 1
ATOM 724 C C . VAL A 1 92 ? 0.909 -0.674 3.968 1.00 87.44 92 VAL A C 1
ATOM 726 O O . VAL A 1 92 ? -0.131 -0.304 4.517 1.00 87.44 92 VAL A O 1
ATOM 729 N N . ALA A 1 93 ? 1.510 -1.820 4.289 1.00 86.56 93 ALA A N 1
ATOM 730 C CA . ALA A 1 93 ? 0.981 -2.731 5.294 1.00 86.56 93 ALA A CA 1
ATOM 731 C C . ALA A 1 93 ? 0.934 -2.085 6.686 1.00 86.56 93 ALA A C 1
ATOM 733 O O . ALA A 1 93 ? -0.055 -2.263 7.399 1.00 86.56 93 ALA A O 1
ATOM 734 N N . ASN A 1 94 ? 1.956 -1.314 7.056 1.00 88.69 94 ASN A N 1
ATOM 735 C CA . ASN A 1 94 ? 2.021 -0.631 8.344 1.00 88.69 94 ASN A CA 1
ATOM 736 C C . ASN A 1 94 ? 1.033 0.542 8.418 1.00 88.69 94 ASN A C 1
ATOM 738 O O . ASN A 1 94 ? 0.263 0.616 9.375 1.00 88.69 94 ASN A O 1
ATOM 742 N N . LEU A 1 95 ? 0.952 1.385 7.380 1.00 88.00 95 LEU A N 1
ATOM 743 C CA . LEU A 1 95 ? -0.043 2.468 7.299 1.00 88.00 95 LEU A CA 1
ATOM 744 C C . LEU A 1 95 ? -1.477 1.918 7.415 1.00 88.00 95 LEU A C 1
ATOM 746 O O . LEU A 1 95 ? -2.309 2.467 8.132 1.00 88.00 95 LEU A O 1
ATOM 750 N N . ARG A 1 96 ? -1.766 0.773 6.780 1.00 83.31 96 ARG A N 1
ATOM 751 C CA . ARG A 1 96 ? -3.081 0.104 6.864 1.00 83.31 96 ARG A CA 1
ATOM 752 C C . ARG A 1 96 ? -3.426 -0.450 8.246 1.00 83.31 96 ARG A C 1
ATOM 754 O O . ARG A 1 96 ? -4.607 -0.666 8.527 1.00 83.31 96 ARG A O 1
ATOM 761 N N . ARG A 1 97 ? -2.423 -0.721 9.083 1.00 84.38 97 ARG A N 1
ATOM 762 C CA . ARG A 1 97 ? -2.588 -1.242 10.450 1.00 84.38 97 ARG A CA 1
ATOM 763 C C . ARG A 1 97 ? -2.628 -0.132 11.496 1.00 84.38 97 ARG A C 1
ATOM 765 O O . ARG A 1 97 ? -3.082 -0.391 12.612 1.00 84.38 97 ARG A O 1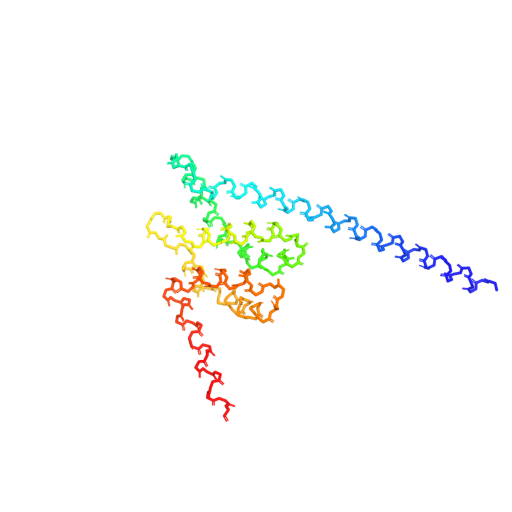
ATOM 772 N N . GLN A 1 98 ? -2.164 1.070 11.158 1.00 85.38 98 GLN A N 1
ATOM 773 C CA . GLN A 1 98 ? -2.069 2.157 12.117 1.00 85.38 98 GLN A CA 1
ATOM 774 C C . GLN A 1 98 ? -3.454 2.593 12.608 1.00 85.38 98 GLN A C 1
ATOM 776 O O . GLN A 1 98 ? -4.384 2.824 11.831 1.00 85.38 98 GLN A O 1
ATOM 781 N N . LYS A 1 99 ? -3.568 2.751 13.929 1.00 82.00 99 LYS A N 1
ATOM 782 C CA . LYS A 1 99 ? -4.683 3.450 14.566 1.00 82.00 99 LYS A CA 1
ATOM 783 C C . LYS A 1 99 ? -4.292 4.903 14.782 1.00 82.00 99 LYS A C 1
ATOM 785 O O . LYS A 1 99 ? -3.314 5.179 15.471 1.0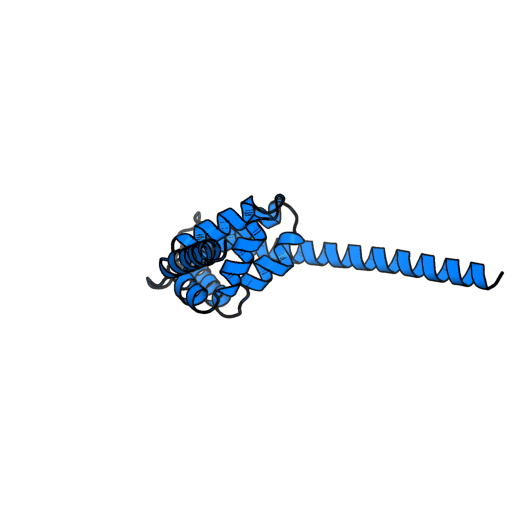0 82.00 99 LYS A O 1
ATOM 790 N N . VAL A 1 100 ? -5.087 5.821 14.252 1.00 82.12 100 VAL A N 1
ATOM 791 C CA . VAL A 1 100 ? -4.940 7.257 14.499 1.00 82.12 100 VAL A CA 1
ATOM 792 C C . VAL A 1 100 ? -6.113 7.690 15.360 1.00 82.12 100 VAL A C 1
ATOM 794 O O . VAL A 1 100 ? -7.264 7.507 14.973 1.00 82.12 100 VAL A O 1
ATOM 797 N N . GLN A 1 101 ? -5.832 8.187 16.568 1.00 80.19 101 GLN A N 1
ATOM 798 C CA . GLN A 1 101 ? -6.866 8.591 17.535 1.00 80.19 101 GLN A CA 1
ATOM 799 C C . GLN A 1 101 ? -7.932 7.495 17.764 1.00 80.19 101 GLN A C 1
ATOM 801 O O . GLN A 1 101 ? -9.130 7.762 17.753 1.00 80.19 101 GLN A O 1
ATOM 806 N N . LEU A 1 102 ? -7.490 6.239 17.927 1.00 76.44 102 LEU A N 1
ATOM 807 C CA . LEU A 1 102 ? -8.330 5.034 18.075 1.00 76.44 102 LEU A CA 1
ATOM 808 C C . LEU A 1 102 ? -9.168 4.641 16.843 1.00 76.44 102 LEU A C 1
ATOM 810 O O . LEU A 1 102 ? -9.852 3.618 16.883 1.00 76.44 102 LEU A O 1
ATOM 814 N N . ARG A 1 103 ? -9.079 5.381 15.734 1.00 82.19 103 ARG A N 1
ATOM 815 C CA . ARG A 1 103 ? -9.763 5.073 14.474 1.00 82.19 103 ARG A CA 1
ATOM 816 C C . ARG A 1 103 ? -8.832 4.361 13.502 1.00 82.19 103 ARG A C 1
ATOM 818 O O . ARG A 1 103 ? -7.639 4.653 13.419 1.00 82.19 103 ARG A O 1
ATOM 825 N N . LEU A 1 104 ? -9.397 3.430 12.741 1.00 84.19 104 LEU A N 1
ATOM 826 C CA . LEU A 1 104 ? -8.721 2.767 11.629 1.00 84.19 104 LEU A CA 1
ATOM 827 C C . LEU A 1 104 ? -9.062 3.520 10.344 1.00 84.19 104 LEU A C 1
ATOM 829 O O . LEU A 1 104 ? -9.998 3.149 9.638 1.00 84.19 104 LEU A O 1
ATOM 833 N N . ILE A 1 105 ? -8.298 4.574 10.045 1.00 85.94 105 ILE A N 1
ATOM 834 C CA . ILE A 1 105 ? -8.492 5.416 8.848 1.00 85.94 105 ILE A CA 1
ATOM 835 C C . ILE A 1 105 ? -8.529 4.553 7.580 1.00 85.94 105 ILE A C 1
ATOM 837 O O . ILE A 1 105 ? -9.388 4.734 6.719 1.00 85.94 105 ILE A O 1
ATOM 841 N N . ALA A 1 106 ? -7.659 3.544 7.517 1.00 85.94 106 ALA A N 1
ATOM 842 C CA . ALA A 1 106 ? -7.625 2.579 6.428 1.00 85.94 106 ALA A CA 1
ATOM 843 C C . ALA A 1 106 ? -8.960 1.843 6.225 1.00 85.94 106 ALA A C 1
ATOM 845 O O . ALA A 1 106 ? -9.371 1.634 5.089 1.00 85.94 106 ALA A O 1
ATOM 846 N N . SER A 1 107 ? -9.658 1.474 7.305 1.00 87.25 107 SER A N 1
ATOM 847 C CA . SER A 1 107 ? -10.953 0.791 7.212 1.00 87.25 107 SER A CA 1
ATOM 848 C C . SER A 1 107 ? -12.017 1.692 6.588 1.00 87.25 107 SER A C 1
ATOM 850 O O . SER A 1 107 ? -12.795 1.230 5.758 1.00 87.25 107 SER A O 1
ATOM 852 N N . GLU A 1 108 ? -12.056 2.966 6.983 1.00 87.31 108 GLU A N 1
ATOM 853 C CA . GLU A 1 108 ? -13.009 3.945 6.445 1.00 87.31 108 GLU A CA 1
ATOM 854 C C . GLU A 1 108 ? -12.727 4.248 4.970 1.00 87.31 108 GLU A C 1
ATOM 856 O O . GLU A 1 108 ? -13.651 4.386 4.169 1.00 87.31 108 GLU A O 1
ATOM 861 N N . TYR A 1 109 ? -11.448 4.320 4.601 1.00 87.12 109 TYR A N 1
ATOM 862 C CA . TYR A 1 109 ? -11.029 4.506 3.218 1.00 87.12 109 TYR A CA 1
ATOM 863 C C . TYR A 1 109 ? -11.403 3.307 2.335 1.00 87.12 109 TYR A C 1
ATOM 865 O O . TYR A 1 109 ? -11.974 3.500 1.264 1.00 87.12 109 TYR A O 1
ATOM 873 N N . LEU A 1 110 ? -11.136 2.075 2.784 1.00 85.75 110 LEU A N 1
ATOM 874 C CA . LEU A 1 110 ? -11.417 0.858 2.008 1.00 85.75 110 LEU A CA 1
ATOM 875 C C . LEU A 1 110 ? -12.916 0.636 1.777 1.00 85.75 110 LEU A C 1
ATOM 877 O O . LEU A 1 110 ? -13.294 0.064 0.763 1.00 85.75 110 LEU A O 1
ATOM 881 N N . GLN A 1 111 ? -13.778 1.108 2.682 1.00 85.62 111 GLN A N 1
ATOM 882 C CA . GLN A 1 111 ? -15.233 1.077 2.473 1.00 85.62 111 GLN A CA 1
ATOM 883 C C . GLN A 1 111 ? -15.689 1.975 1.321 1.00 85.62 111 GLN A C 1
ATOM 885 O O . GLN A 1 111 ? -16.712 1.697 0.705 1.00 85.62 111 GLN A O 1
ATOM 890 N N . LYS A 1 112 ? -14.958 3.060 1.052 1.00 86.19 112 LYS A N 1
ATOM 891 C CA . LYS A 1 112 ? -15.277 4.019 -0.014 1.00 86.19 112 LYS A CA 1
ATOM 892 C C . LYS A 1 112 ? -14.586 3.687 -1.335 1.00 86.19 112 LYS A C 1
ATOM 894 O O . LYS A 1 112 ? -15.055 4.133 -2.373 1.00 86.19 112 LYS A O 1
ATOM 899 N N . ASN A 1 113 ? -13.486 2.936 -1.284 1.00 84.88 113 ASN A N 1
ATOM 900 C CA . ASN A 1 113 ? -12.627 2.626 -2.425 1.00 84.88 113 ASN A CA 1
ATOM 901 C C . ASN A 1 113 ? -12.447 1.107 -2.542 1.00 84.88 113 ASN A C 1
ATOM 903 O O . ASN A 1 113 ? -11.362 0.574 -2.306 1.00 84.88 113 ASN A O 1
ATOM 907 N N . THR A 1 114 ? -13.529 0.395 -2.855 1.00 85.25 114 THR A N 1
ATOM 908 C CA . THR A 1 114 ? -13.498 -1.064 -3.038 1.00 85.25 114 THR A CA 1
ATOM 909 C C . THR A 1 114 ? -12.688 -1.490 -4.262 1.00 85.25 114 THR A C 1
ATOM 911 O O . THR A 1 114 ? -12.099 -2.567 -4.240 1.00 85.25 114 THR A O 1
ATOM 914 N N . ASP A 1 115 ? -12.541 -0.612 -5.257 1.00 83.69 115 ASP A N 1
ATOM 915 C CA . ASP A 1 115 ? -11.690 -0.821 -6.437 1.00 83.69 115 ASP A CA 1
ATOM 916 C C . ASP A 1 115 ? -10.227 -1.129 -6.057 1.00 83.69 115 ASP A C 1
ATOM 918 O O . ASP A 1 115 ? -9.526 -1.872 -6.750 1.00 83.69 115 ASP A O 1
ATOM 922 N N . ASP A 1 116 ? -9.753 -0.597 -4.922 1.00 83.88 116 ASP A N 1
ATOM 923 C CA . ASP A 1 116 ? -8.431 -0.914 -4.382 1.00 83.88 116 ASP A CA 1
ATOM 924 C C . ASP A 1 116 ? -8.331 -2.396 -3.985 1.00 83.88 116 ASP A C 1
ATOM 926 O O . ASP A 1 116 ? -7.265 -2.995 -4.127 1.00 83.88 116 ASP A O 1
ATOM 930 N N . LEU A 1 117 ? -9.412 -2.995 -3.469 1.00 86.75 117 LEU A N 1
ATOM 931 C CA . LEU A 1 117 ? -9.466 -4.417 -3.117 1.00 86.75 117 LEU A CA 1
ATO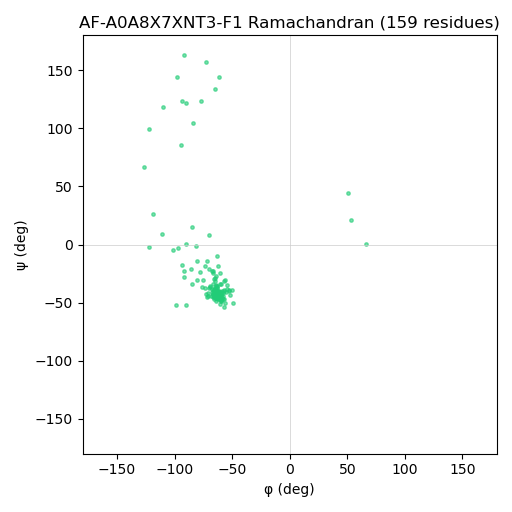M 932 C C . LEU A 1 117 ? -9.518 -5.281 -4.377 1.00 86.75 117 LEU A C 1
ATOM 934 O O . LEU A 1 117 ? -8.754 -6.242 -4.461 1.00 86.75 117 LEU A O 1
ATOM 938 N N . ASP A 1 118 ? -10.313 -4.898 -5.374 1.00 86.81 118 ASP A N 1
ATOM 939 C CA . ASP A 1 118 ? -10.377 -5.593 -6.667 1.00 86.81 118 ASP A CA 1
ATOM 940 C C . ASP A 1 118 ? -9.008 -5.639 -7.346 1.00 86.81 118 ASP A C 1
ATOM 942 O O . ASP A 1 118 ? -8.554 -6.693 -7.802 1.0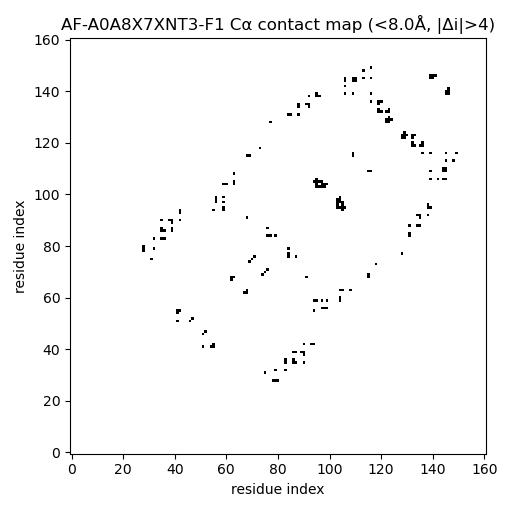0 86.81 118 ASP A O 1
ATOM 946 N N . LEU A 1 119 ? -8.286 -4.514 -7.338 1.00 84.44 119 LEU A N 1
ATOM 947 C CA . LEU A 1 119 ? -6.928 -4.442 -7.870 1.00 84.44 119 LEU A CA 1
ATOM 948 C C . LEU A 1 119 ? -5.979 -5.407 -7.149 1.00 84.44 119 LEU A C 1
ATOM 950 O O . LEU A 1 119 ? -5.148 -6.048 -7.795 1.00 84.44 119 LEU A O 1
ATOM 954 N N . LEU A 1 120 ? -6.075 -5.512 -5.820 1.00 85.00 120 LEU A N 1
ATOM 955 C CA . LEU A 1 120 ? -5.252 -6.446 -5.052 1.00 85.00 120 LEU A CA 1
ATOM 956 C C . LEU A 1 120 ? -5.613 -7.903 -5.385 1.00 85.00 120 LEU A C 1
ATOM 958 O O . LEU A 1 120 ? -4.701 -8.715 -5.522 1.00 85.00 120 LEU A O 1
ATOM 962 N N . VAL A 1 121 ? -6.903 -8.231 -5.555 1.00 86.50 121 VAL A N 1
ATOM 963 C CA . VAL A 1 121 ? -7.357 -9.577 -5.960 1.00 86.50 121 VAL A CA 1
ATOM 964 C C . VAL A 1 121 ? -6.771 -9.945 -7.323 1.00 86.50 121 VAL A C 1
ATOM 966 O O . VAL A 1 121 ? -6.135 -10.990 -7.459 1.00 86.50 121 VAL A O 1
ATOM 969 N N . VAL A 1 122 ? -6.911 -9.066 -8.319 1.00 85.12 122 VAL A N 1
ATOM 970 C CA . VAL A 1 122 ? -6.350 -9.278 -9.664 1.00 85.12 122 VAL A CA 1
ATOM 971 C C . VAL A 1 122 ? -4.822 -9.373 -9.609 1.00 85.12 122 VAL A C 1
ATOM 973 O O . VAL A 1 122 ? -4.219 -10.236 -10.250 1.00 85.12 122 VAL A O 1
ATOM 976 N N . GLY A 1 123 ? -4.183 -8.521 -8.804 1.00 82.31 123 GLY A N 1
ATOM 977 C CA . GLY A 1 123 ? -2.736 -8.496 -8.607 1.00 82.31 123 GLY A CA 1
ATOM 978 C C . GLY A 1 123 ? -2.173 -9.800 -8.036 1.00 82.31 123 GLY A C 1
ATOM 979 O O . GLY A 1 123 ? -1.083 -10.212 -8.438 1.00 82.31 123 GLY A O 1
ATOM 980 N N . CYS A 1 124 ? -2.919 -10.497 -7.171 1.00 83.81 124 CYS A N 1
ATOM 981 C CA . CYS A 1 124 ? -2.528 -11.810 -6.644 1.00 83.81 124 CYS A CA 1
ATOM 982 C C . CYS A 1 124 ? -2.354 -12.876 -7.741 1.00 83.81 124 CYS A C 1
ATOM 984 O O . CYS A 1 124 ? -1.578 -13.810 -7.555 1.00 83.81 124 CYS A O 1
ATOM 986 N N . GLY A 1 125 ? -3.010 -12.726 -8.898 1.00 83.25 125 GLY A N 1
ATOM 987 C CA . GLY A 1 125 ? -2.824 -13.610 -10.054 1.00 83.25 125 GLY A CA 1
ATOM 988 C C . GLY A 1 125 ? -1.481 -13.429 -10.776 1.00 83.25 125 GLY A C 1
ATOM 989 O O . GLY A 1 125 ? -1.078 -14.281 -11.568 1.00 83.25 125 GLY A O 1
ATOM 990 N N . ASN A 1 126 ? -0.751 -12.340 -10.513 1.00 83.44 126 ASN A N 1
ATOM 991 C CA . ASN A 1 126 ? 0.568 -12.114 -11.092 1.00 83.44 126 ASN A CA 1
ATOM 992 C C . ASN A 1 126 ? 1.645 -12.833 -10.269 1.00 83.44 126 ASN A C 1
ATOM 994 O O . ASN A 1 126 ? 2.054 -12.338 -9.223 1.00 83.44 126 ASN A O 1
ATOM 998 N N . ILE A 1 127 ? 2.165 -13.955 -10.778 1.00 81.88 127 ILE A N 1
ATOM 999 C CA . ILE A 1 127 ? 3.154 -14.812 -10.093 1.00 81.88 127 ILE A CA 1
ATOM 1000 C C . ILE A 1 127 ? 4.355 -14.019 -9.546 1.00 81.88 127 ILE A C 1
ATOM 1002 O O . ILE A 1 127 ? 4.814 -14.285 -8.439 1.00 81.88 127 ILE A O 1
ATOM 1006 N N . GLY A 1 128 ? 4.849 -13.018 -10.283 1.00 81.19 128 GLY A N 1
ATOM 1007 C CA . GLY A 1 128 ? 6.007 -12.220 -9.858 1.00 81.19 128 GLY A CA 1
ATOM 1008 C C . GLY A 1 128 ? 5.712 -11.231 -8.727 1.00 81.19 128 GLY A C 1
ATOM 1009 O O . GLY A 1 128 ? 6.635 -10.773 -8.062 1.00 81.19 128 GLY A O 1
ATOM 1010 N N . MET A 1 129 ? 4.439 -10.903 -8.501 1.00 83.19 129 MET A N 1
ATOM 1011 C CA . MET A 1 129 ? 3.990 -9.910 -7.518 1.00 83.19 129 MET A CA 1
ATOM 1012 C C . MET A 1 129 ? 3.024 -10.476 -6.476 1.00 83.19 129 MET A C 1
ATOM 1014 O O . MET A 1 129 ? 2.629 -9.751 -5.564 1.00 83.19 129 MET A O 1
ATOM 1018 N N . ALA A 1 130 ? 2.662 -11.754 -6.587 1.00 86.00 130 ALA A N 1
ATOM 1019 C CA . ALA A 1 130 ? 1.665 -12.405 -5.749 1.00 86.00 130 ALA A CA 1
ATOM 1020 C C . ALA A 1 130 ? 1.992 -12.258 -4.261 1.00 86.00 130 ALA A C 1
ATOM 1022 O O . ALA A 1 130 ? 1.099 -11.992 -3.464 1.00 86.00 130 ALA A O 1
ATOM 1023 N N . ASN A 1 131 ? 3.277 -12.329 -3.891 1.00 87.38 131 ASN A N 1
ATOM 1024 C CA . ASN A 1 131 ? 3.694 -12.128 -2.506 1.00 87.38 131 ASN A CA 1
ATOM 1025 C C . ASN A 1 131 ? 3.398 -10.701 -2.013 1.00 87.38 131 ASN A C 1
ATOM 1027 O O . ASN A 1 131 ? 2.810 -10.518 -0.952 1.00 87.38 131 ASN A O 1
ATOM 1031 N N . HIS A 1 132 ? 3.735 -9.686 -2.811 1.00 87.50 132 HIS A N 1
ATOM 1032 C CA . HIS A 1 132 ? 3.485 -8.286 -2.465 1.00 87.50 132 HIS A CA 1
ATOM 1033 C C . HIS A 1 132 ? 1.986 -7.988 -2.357 1.00 87.50 132 HIS A C 1
ATOM 1035 O O . HIS A 1 132 ? 1.530 -7.413 -1.367 1.00 87.50 132 HIS A O 1
ATOM 1041 N N . TYR A 1 133 ? 1.202 -8.412 -3.351 1.00 86.19 133 TYR A N 1
ATOM 1042 C CA . TYR A 1 133 ? -0.245 -8.212 -3.336 1.00 86.19 133 TYR A CA 1
ATOM 1043 C C . TYR A 1 133 ? -0.926 -9.009 -2.216 1.00 86.19 133 TYR A C 1
ATOM 1045 O O . TYR A 1 133 ? -1.792 -8.463 -1.535 1.00 86.19 133 TYR A O 1
ATOM 1053 N N . GLY A 1 134 ? -0.478 -10.236 -1.939 1.00 87.25 134 GLY A N 1
ATOM 1054 C CA . GLY A 1 134 ? -0.974 -11.066 -0.841 1.00 87.25 134 GLY A CA 1
ATOM 1055 C C . GLY A 1 134 ? -0.691 -10.476 0.544 1.00 87.25 134 GLY A C 1
ATOM 1056 O O . GLY A 1 134 ? -1.585 -10.435 1.393 1.00 87.25 134 GLY A O 1
ATOM 1057 N N . GLU A 1 135 ? 0.513 -9.945 0.777 1.00 87.94 135 GLU A N 1
ATOM 1058 C CA . GLU A 1 135 ? 0.856 -9.249 2.026 1.00 87.94 135 GLU A CA 1
ATOM 1059 C C . GLU A 1 135 ? -0.034 -8.014 2.245 1.00 87.94 135 GLU A C 1
ATOM 1061 O O . GLU A 1 135 ? -0.580 -7.805 3.337 1.00 87.94 135 GLU A O 1
ATOM 1066 N N . MET A 1 136 ? -0.244 -7.220 1.192 1.00 87.25 136 MET A N 1
ATOM 1067 C CA . MET A 1 136 ? -1.091 -6.025 1.243 1.00 87.25 136 MET A CA 1
ATOM 1068 C C . MET A 1 136 ? -2.573 -6.364 1.399 1.00 87.25 136 MET A C 1
ATOM 1070 O O . MET A 1 136 ? -3.276 -5.663 2.134 1.00 87.25 136 MET A O 1
ATOM 1074 N N . MET A 1 137 ? -3.036 -7.444 0.768 1.00 87.31 137 MET A N 1
ATOM 1075 C CA . MET A 1 137 ? -4.387 -7.974 0.928 1.00 87.31 137 MET A CA 1
ATOM 1076 C C . MET A 1 137 ? -4.620 -8.450 2.362 1.00 87.31 137 MET A C 1
ATOM 1078 O O . MET A 1 137 ? -5.600 -8.069 2.995 1.00 87.31 137 MET A O 1
ATOM 1082 N N . THR A 1 138 ? -3.678 -9.201 2.931 1.00 87.88 138 THR A N 1
ATOM 1083 C CA . THR A 1 138 ? -3.767 -9.680 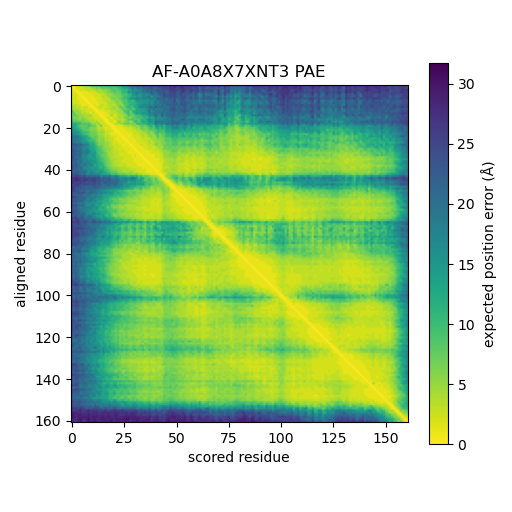4.318 1.00 87.88 138 THR A CA 1
ATOM 1084 C C . THR A 1 138 ? -3.849 -8.519 5.314 1.00 87.88 138 THR A C 1
ATOM 1086 O O . THR A 1 138 ? -4.534 -8.613 6.332 1.00 87.88 138 THR A O 1
ATOM 1089 N N . ALA A 1 139 ? -3.184 -7.392 5.035 1.00 86.06 139 ALA A N 1
ATOM 1090 C CA . ALA A 1 139 ? -3.331 -6.178 5.836 1.00 86.06 139 ALA A CA 1
ATOM 1091 C C . ALA A 1 139 ? -4.737 -5.552 5.723 1.00 86.06 139 ALA A C 1
ATOM 1093 O O . ALA A 1 139 ? -5.231 -5.030 6.721 1.00 86.06 139 ALA A O 1
ATOM 1094 N N . CYS A 1 140 ? -5.395 -5.642 4.559 1.00 87.00 140 CYS A N 1
ATOM 1095 C CA . CYS A 1 140 ? -6.784 -5.206 4.368 1.00 87.00 140 CYS A CA 1
ATOM 1096 C C . CYS A 1 140 ? -7.796 -6.110 5.070 1.00 87.00 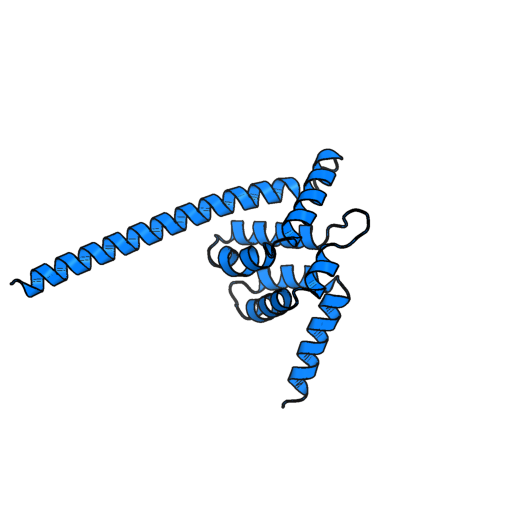140 CYS A C 1
ATOM 1098 O O . CYS A 1 140 ? -8.697 -5.599 5.726 1.00 87.00 140 CYS A O 1
ATOM 1100 N N . LEU A 1 141 ? -7.641 -7.434 4.969 1.00 88.12 141 LEU A N 1
ATOM 1101 C CA . LEU A 1 141 ? -8.590 -8.422 5.508 1.00 88.12 141 LEU A CA 1
ATOM 1102 C C . LEU A 1 141 ? -8.722 -8.384 7.041 1.00 88.12 141 LEU A C 1
ATOM 1104 O O . LEU A 1 141 ? -9.625 -8.994 7.605 1.00 88.12 141 LEU A O 1
ATOM 1108 N N . ARG A 1 142 ? -7.858 -7.632 7.733 1.00 85.38 142 ARG A N 1
ATOM 1109 C CA . ARG A 1 142 ? -8.010 -7.315 9.163 1.00 85.38 142 ARG A CA 1
ATOM 1110 C C . ARG A 1 142 ? -9.209 -6.410 9.443 1.00 85.38 142 ARG A C 1
ATOM 1112 O O . ARG A 1 142 ? -9.699 -6.386 10.569 1.00 85.38 142 ARG A O 1
ATOM 1119 N N . HIS A 1 143 ? -9.662 -5.662 8.442 1.00 88.94 143 HIS A N 1
ATOM 1120 C CA . HIS A 1 143 ? -10.829 -4.797 8.532 1.00 88.94 143 HIS A CA 1
ATOM 1121 C C . HIS A 1 143 ? -12.067 -5.592 8.133 1.00 88.94 143 HIS A C 1
ATOM 1123 O O . HIS A 1 143 ? -12.156 -6.092 7.012 1.00 88.94 143 HIS A O 1
ATOM 1129 N N . GLN A 1 144 ? -13.044 -5.674 9.038 1.00 87.25 144 GLN A N 1
ATOM 1130 C CA . GLN A 1 144 ? -14.268 -6.451 8.827 1.00 87.25 144 GLN A CA 1
ATOM 1131 C C . GLN A 1 144 ? -14.980 -6.088 7.515 1.00 87.25 144 GLN A C 1
ATOM 1133 O O . GLN A 1 144 ? -15.470 -6.973 6.820 1.00 87.25 144 GLN A O 1
ATOM 1138 N N . SER A 1 145 ? -15.017 -4.803 7.151 1.00 87.00 145 SER A N 1
ATOM 1139 C CA . SER A 1 145 ? -15.648 -4.351 5.908 1.00 87.00 145 SER A CA 1
ATOM 1140 C C . SER A 1 145 ? -14.934 -4.847 4.653 1.00 87.00 145 SER A C 1
ATOM 1142 O O . SER A 1 145 ? -15.597 -5.235 3.700 1.00 87.00 145 SER A O 1
ATOM 1144 N N . ALA A 1 146 ? -13.599 -4.873 4.661 1.00 88.12 146 ALA A N 1
ATOM 1145 C CA . ALA A 1 146 ? -12.822 -5.381 3.535 1.00 88.12 146 ALA A CA 1
ATOM 1146 C C . ALA A 1 146 ? -12.945 -6.907 3.421 1.00 88.12 146 ALA A C 1
ATOM 1148 O O . ALA A 1 146 ? -13.139 -7.424 2.327 1.00 88.12 146 ALA A O 1
ATOM 1149 N N . ALA A 1 147 ? -12.893 -7.625 4.550 1.00 89.56 147 ALA A N 1
ATOM 1150 C CA . ALA A 1 147 ? -13.087 -9.074 4.571 1.00 89.56 147 ALA A CA 1
ATOM 1151 C C . ALA A 1 147 ? -14.466 -9.475 4.038 1.00 89.56 147 ALA A C 1
ATOM 1153 O O . ALA A 1 147 ? -14.567 -10.376 3.212 1.00 89.56 147 ALA A O 1
ATOM 1154 N N . ARG A 1 148 ? -15.519 -8.770 4.470 1.00 90.62 148 ARG A N 1
ATOM 1155 C CA . ARG A 1 148 ? -16.880 -9.001 3.982 1.00 90.62 148 ARG A CA 1
ATOM 1156 C C . ARG A 1 148 ? -16.986 -8.787 2.473 1.00 90.62 148 ARG A C 1
ATOM 1158 O O . ARG A 1 148 ? -17.482 -9.665 1.786 1.00 90.62 148 ARG A O 1
ATOM 1165 N N . TYR A 1 149 ? -16.455 -7.674 1.970 1.00 90.38 149 TYR A N 1
ATOM 1166 C CA . TYR A 1 149 ? -16.472 -7.371 0.539 1.00 90.38 149 TYR A CA 1
ATOM 1167 C C . TYR A 1 149 ? -15.794 -8.460 -0.308 1.00 90.38 149 TYR A C 1
ATOM 1169 O O . TYR A 1 149 ? -16.364 -8.926 -1.290 1.00 90.38 149 TYR A O 1
ATOM 1177 N N . VAL A 1 150 ? -14.604 -8.916 0.101 1.00 87.75 150 VAL A N 1
ATOM 1178 C CA . VAL A 1 150 ? -13.874 -9.974 -0.619 1.00 87.75 150 VAL A CA 1
ATOM 1179 C C . VAL A 1 150 ? -14.626 -11.310 -0.589 1.00 87.75 150 VAL A C 1
ATOM 1181 O O . VAL A 1 150 ? -14.635 -12.018 -1.591 1.00 87.75 150 VAL A O 1
ATOM 1184 N N . LEU A 1 151 ? -15.284 -11.654 0.522 1.00 87.94 151 LEU A N 1
ATOM 1185 C CA . LEU A 1 151 ? -16.116 -12.860 0.595 1.00 87.94 151 LEU A CA 1
ATOM 1186 C C . LEU A 1 151 ? -17.328 -12.776 -0.344 1.00 87.94 151 LEU A C 1
ATOM 1188 O O . LEU A 1 151 ? -17.613 -13.741 -1.054 1.00 87.94 151 LEU A O 1
ATOM 1192 N N . ASP A 1 152 ? -17.993 -11.621 -0.397 1.00 88.06 152 ASP A N 1
ATOM 1193 C CA . ASP A 1 152 ? -19.163 -11.396 -1.255 1.00 88.06 152 ASP A CA 1
ATOM 1194 C C . ASP A 1 152 ? -18.803 -11.465 -2.762 1.00 88.06 152 ASP A C 1
ATOM 1196 O O . ASP A 1 152 ? -19.592 -11.929 -3.590 1.00 88.06 152 ASP A O 1
ATOM 1200 N N . LEU A 1 153 ? -17.579 -11.076 -3.137 1.00 82.19 153 LEU A N 1
ATOM 1201 C CA . LEU A 1 153 ? -17.043 -11.264 -4.496 1.00 82.19 153 LEU A CA 1
ATOM 1202 C C . LEU A 1 153 ? -16.866 -12.745 -4.866 1.00 82.19 153 LEU A C 1
ATOM 1204 O O . LEU A 1 153 ? -17.094 -13.148 -6.007 1.00 82.19 153 LEU A O 1
ATOM 1208 N N . THR A 1 154 ? -16.436 -13.570 -3.909 1.00 71.38 154 THR A N 1
ATOM 1209 C CA . THR A 1 154 ? -16.222 -15.003 -4.159 1.00 71.38 154 THR A CA 1
ATOM 1210 C C . THR A 1 154 ? -17.530 -15.785 -4.220 1.00 71.38 154 THR A C 1
ATOM 1212 O O . THR A 1 154 ? -17.658 -16.664 -5.066 1.00 71.38 154 THR A O 1
ATOM 1215 N N . SER A 1 155 ? -18.529 -15.428 -3.405 1.00 69.12 155 SER A N 1
ATOM 1216 C CA . SER A 1 155 ? -19.840 -16.092 -3.416 1.00 69.12 155 SER A CA 1
ATOM 1217 C C . SER A 1 155 ? -20.634 -15.807 -4.692 1.00 69.12 155 SER A C 1
ATOM 1219 O O . SER A 1 155 ? -21.283 -16.698 -5.228 1.00 69.12 155 SER A O 1
ATOM 1221 N N . THR A 1 156 ? -20.523 -14.598 -5.243 1.00 59.91 156 THR A N 1
ATOM 1222 C CA . THR A 1 156 ? -21.145 -14.248 -6.532 1.00 59.91 156 THR A CA 1
ATOM 1223 C C . THR A 1 156 ? -20.482 -14.925 -7.735 1.00 59.91 156 THR A C 1
ATOM 1225 O O . THR A 1 156 ? -21.119 -15.083 -8.773 1.00 59.91 156 THR A O 1
ATOM 1228 N N . SER A 1 157 ? -19.230 -15.374 -7.604 1.00 55.62 157 SER A N 1
ATOM 1229 C CA . SER A 1 157 ? -18.526 -16.116 -8.659 1.00 55.62 157 SER A CA 1
ATOM 1230 C C . SER A 1 157 ? -18.953 -17.591 -8.743 1.00 55.62 157 SER A C 1
ATOM 1232 O O . SER A 1 157 ? -18.814 -18.198 -9.802 1.00 55.62 157 SER A O 1
ATOM 1234 N N . GLU A 1 158 ? -19.487 -18.164 -7.657 1.00 49.12 158 GLU A N 1
ATOM 1235 C CA . GLU A 1 158 ? -19.961 -19.558 -7.609 1.00 49.12 158 GLU A CA 1
ATOM 1236 C C . GLU A 1 158 ? -21.415 -19.729 -8.089 1.00 49.12 158 GLU A C 1
ATOM 1238 O O . GLU A 1 158 ? -21.777 -20.816 -8.519 1.00 49.12 158 GLU A O 1
ATOM 1243 N N . GLU A 1 159 ? -22.239 -18.674 -8.097 1.00 43.38 159 GLU A N 1
ATOM 1244 C CA . GLU A 1 159 ? -23.629 -18.741 -8.598 1.00 43.38 159 GLU A CA 1
ATOM 1245 C C . GLU A 1 159 ? -23.755 -18.633 -10.136 1.00 43.38 159 GLU A C 1
ATOM 1247 O O . GLU A 1 159 ? -24.861 -18.702 -10.672 1.00 43.38 159 GLU A O 1
ATOM 1252 N N . VAL A 1 160 ? -22.644 -18.469 -10.867 1.00 46.53 160 VAL A N 1
ATOM 1253 C CA . VAL A 1 160 ? -22.627 -18.280 -12.337 1.00 46.53 160 VAL A CA 1
ATOM 1254 C C . VAL A 1 160 ? -22.031 -19.491 -13.092 1.00 46.53 160 VAL A C 1
ATOM 1256 O O . VAL A 1 160 ? -21.847 -19.438 -14.309 1.00 46.53 160 VAL A O 1
ATOM 1259 N N . LEU A 1 161 ? -21.778 -20.609 -12.405 1.00 39.03 161 LEU A N 1
ATOM 1260 C CA . LEU A 1 161 ? -21.333 -21.892 -12.980 1.00 39.03 161 LEU A CA 1
ATOM 1261 C C . LEU A 1 161 ? -22.345 -23.008 -12.698 1.00 39.03 161 LEU A C 1
ATOM 1263 O O . LEU A 1 161 ? -22.502 -23.869 -13.595 1.00 39.03 161 LEU A O 1
#

Organism: Populus tomentosa (NCBI:txid118781)

pLDDT: mean 80.73, std 8.88, range [39.03, 90.62]

InterPro domains:
  IPR011989 Armadillo-like helical [G3DSA:1.25.10.10] (8-160)
  IPR013878 Mo25-like [PF08569] (29-152)
  IPR013878 Mo25-like [PTHR10182] (30-154)
  IPR016024 Armadillo-type fold [SSF48371] (31-151)

Nearest PDB structures (foldseek):
  4o27-assembly1_A  TM=8.976E-01  e=2.781E-03  Homo sapiens
  3zhp-assembly2_B  TM=7.219E-01  e=5.197E-04  Homo sapiens
  3zhp-assembly1_A  TM=7.220E-01  e=7.340E-04  Homo sapiens
  4kzg-assembly4_D  TM=7.344E-01  e=1.464E-03  Danio rerio
  4kzg-assembly2_B  TM=7.365E-01  e=2.173E-03  Danio rerio

Solvent-accessible surface area (backbone atoms only — not comparable to full-atom values): 8815 Å² total; per-residue (Å²): 112,69,70,61,51,53,52,51,54,51,54,53,51,51,52,52,51,50,52,50,53,50,51,54,50,51,52,50,40,52,55,50,44,53,51,41,53,55,50,34,68,50,64,44,87,87,56,85,48,69,68,40,52,50,50,37,42,52,48,40,56,57,44,65,67,70,60,48,54,52,50,47,65,66,70,41,42,86,66,44,55,72,71,48,35,51,46,44,38,48,41,53,31,47,48,46,65,44,64,47,94,87,35,52,61,44,51,62,41,45,73,74,42,52,66,56,52,54,52,34,58,62,39,40,72,37,81,94,40,22,67,55,26,45,54,42,43,57,39,44,51,73,30,68,68,51,37,50,52,58,51,56,57,54,57,61,60,62,78,77,115